Protein AF-A0A925R3S8-F1 (afdb_monomer_lite)

Secondary structure (DSSP, 8-state):
-----------SS-HHHHHHHHHHHHHH-SEEEEEEEEEE-TTS-EEEEEEEEEESSPTT-EEEEBPPPTTSSS----TT-EEEEEESSSS-BGGGEE-TT-HHHHHHHHHHHHT-

Foldseek 3Di:
DDDPPDDDPDDPDDLVVLLVVLVVLLVQFQFWFKWFFADADPQQKTKTAGCGGLHDDDHRDIDIAHEDDPVQPDQGDDHGAIWTFRHNDPPTYSSRTDHPPDSSVVSSVVNVVVVD

pLDDT: mean 83.12, std 15.67, range [36.72, 97.0]

Radius of gyration: 16.17 Å; chains: 1; bounding box: 36×30×52 Å

Sequence (116 aa):
MTLVHDGRACSCFPPEVRAKTAQDALASARLAVYGRVMEVDVNGKARLRVLESFKGPAVGATFDAQPGGGACETPSFSVSEEVLVLSFSEPATACDKHPPEHYLLEAFRLNAATVK

Structure (mmCIF, N/CA/C/O backbone):
data_AF-A0A925R3S8-F1
#
_entry.id   AF-A0A925R3S8-F1
#
loop_
_atom_site.group_PDB
_atom_site.id
_atom_site.type_symbol
_atom_site.label_atom_id
_atom_site.label_alt_id
_atom_site.label_comp_id
_atom_site.label_asym_id
_atom_site.label_entity_id
_atom_site.label_seq_id
_atom_site.pdbx_PDB_ins_code
_atom_site.Cartn_x
_atom_site.Cartn_y
_atom_site.Cartn_z
_atom_site.occupancy
_atom_site.B_iso_or_equiv
_atom_site.auth_seq_id
_atom_site.auth_comp_id
_atom_site.auth_asym_id
_atom_site.auth_atom_id
_atom_site.pdbx_PDB_model_num
ATOM 1 N N . MET A 1 1 ? 24.818 15.740 36.837 1.00 40.69 1 MET A N 1
ATOM 2 C CA . MET A 1 1 ? 23.657 15.558 35.942 1.00 40.69 1 MET A CA 1
ATOM 3 C C . MET A 1 1 ? 24.052 14.538 34.896 1.00 40.69 1 MET A C 1
ATOM 5 O O . MET A 1 1 ? 24.848 14.840 34.019 1.00 40.69 1 MET A O 1
ATOM 9 N N . THR A 1 2 ? 23.616 13.300 35.091 1.00 36.72 2 THR A N 1
ATOM 10 C CA . THR A 1 2 ? 24.012 12.155 34.270 1.00 36.72 2 THR A CA 1
ATOM 11 C C . THR A 1 2 ? 23.189 12.174 32.986 1.00 36.72 2 THR A C 1
ATOM 13 O O . THR A 1 2 ? 21.997 11.882 33.012 1.00 36.72 2 THR A O 1
ATOM 16 N N . LEU A 1 3 ? 23.809 12.582 31.877 1.00 44.34 3 LEU A N 1
ATOM 17 C CA . LEU A 1 3 ? 23.238 12.467 30.536 1.00 44.34 3 LEU A CA 1
ATOM 18 C C . LEU A 1 3 ? 23.251 10.990 30.138 1.00 44.34 3 LEU A C 1
ATOM 20 O O . LEU A 1 3 ? 24.296 10.444 29.778 1.00 44.34 3 LEU A O 1
ATOM 24 N N . VAL A 1 4 ? 22.088 10.351 30.243 1.00 44.94 4 VAL A N 1
ATOM 25 C CA . VAL A 1 4 ? 21.837 9.017 29.698 1.00 44.94 4 VAL A CA 1
ATOM 26 C C . VAL A 1 4 ? 21.924 9.123 28.175 1.00 44.94 4 VAL A C 1
ATOM 28 O O . VAL A 1 4 ? 21.002 9.600 27.520 1.00 44.94 4 VAL A O 1
ATOM 31 N N . HIS A 1 5 ? 23.069 8.730 27.622 1.00 45.75 5 HIS A N 1
ATOM 32 C CA . HIS A 1 5 ? 23.228 8.463 26.197 1.00 45.75 5 HIS A CA 1
ATOM 33 C C . HIS A 1 5 ? 22.710 7.046 25.940 1.00 45.75 5 HIS A C 1
ATOM 35 O O . HIS A 1 5 ? 23.455 6.076 26.064 1.00 45.75 5 HIS A O 1
ATOM 41 N N . ASP A 1 6 ? 21.415 6.931 25.644 1.00 44.97 6 ASP A N 1
ATOM 42 C CA . ASP A 1 6 ? 20.810 5.674 25.206 1.00 44.97 6 ASP A CA 1
ATOM 43 C C . ASP A 1 6 ? 21.092 5.466 23.711 1.00 44.97 6 ASP A C 1
ATOM 45 O O . ASP A 1 6 ? 20.671 6.238 22.844 1.00 44.97 6 ASP A O 1
ATOM 49 N N . GLY A 1 7 ? 21.884 4.437 23.421 1.00 42.53 7 GLY A N 1
ATOM 50 C CA . GLY A 1 7 ? 22.278 4.033 22.080 1.00 42.53 7 GLY A CA 1
ATOM 51 C C . GLY A 1 7 ? 21.120 3.456 21.266 1.00 42.53 7 GLY A C 1
ATOM 52 O O . GLY A 1 7 ? 20.982 2.241 21.158 1.00 42.53 7 GLY A O 1
ATOM 53 N N . ARG A 1 8 ? 20.357 4.322 20.591 1.00 42.94 8 ARG A N 1
ATOM 54 C CA . ARG A 1 8 ? 19.486 3.951 19.460 1.00 42.94 8 ARG A CA 1
ATOM 55 C C . ARG A 1 8 ? 19.772 4.806 18.230 1.00 42.94 8 ARG A C 1
ATOM 57 O O . ARG A 1 8 ? 18.948 5.585 17.759 1.00 42.94 8 ARG A O 1
ATOM 64 N N . ALA A 1 9 ? 20.947 4.605 17.647 1.00 51.66 9 ALA A N 1
ATOM 65 C CA . ALA A 1 9 ? 21.114 4.863 16.226 1.00 51.66 9 ALA A CA 1
ATOM 66 C C . ALA A 1 9 ? 20.290 3.818 15.457 1.00 51.66 9 ALA A C 1
ATOM 68 O O . ALA A 1 9 ? 20.727 2.684 15.352 1.00 51.66 9 ALA A O 1
ATOM 69 N N . CYS A 1 10 ? 19.089 4.175 14.991 1.00 46.84 10 CYS A N 1
ATOM 70 C CA . CYS A 1 10 ? 18.436 3.567 13.816 1.00 46.84 10 CYS A CA 1
ATOM 71 C C . CYS A 1 10 ? 17.135 4.300 13.469 1.00 46.84 10 CYS A C 1
ATOM 73 O O . CYS A 1 10 ? 16.071 3.704 13.321 1.00 46.84 10 CYS A O 1
ATOM 75 N N . SER A 1 11 ? 17.195 5.629 13.398 1.00 50.34 11 SER A N 1
ATOM 76 C CA . SER A 1 11 ? 16.090 6.481 12.972 1.00 50.34 11 SER A CA 1
ATOM 77 C C . SER A 1 11 ? 16.626 7.890 12.713 1.00 50.34 11 SER A C 1
ATOM 79 O O . SER A 1 11 ? 16.449 8.770 13.541 1.00 50.34 11 SER A O 1
ATOM 81 N N . CYS A 1 12 ? 17.313 8.119 11.586 1.00 60.38 12 CYS A N 1
ATOM 82 C CA . CYS A 1 12 ? 17.958 9.405 11.245 1.00 60.38 12 CYS A CA 1
ATOM 83 C C . CYS A 1 12 ? 17.008 10.619 11.126 1.00 60.38 12 CYS A C 1
ATOM 85 O O . CYS A 1 12 ? 17.437 11.695 10.728 1.00 60.38 12 CYS A O 1
ATOM 87 N N . PHE A 1 13 ? 15.728 10.460 11.466 1.00 63.81 13 PHE A N 1
ATOM 88 C CA . PHE A 1 13 ? 14.724 11.510 11.446 1.00 63.81 13 PHE A CA 1
ATOM 89 C C . PHE A 1 13 ? 13.956 11.520 12.770 1.00 63.81 13 PHE A C 1
ATOM 91 O O . PHE A 1 13 ? 13.430 10.463 13.143 1.00 63.81 13 PHE A O 1
ATOM 98 N N . PRO A 1 14 ? 13.842 12.682 13.442 1.00 78.50 14 PRO A N 1
ATOM 99 C CA . PRO A 1 14 ? 12.980 12.857 14.605 1.00 78.50 14 PRO A CA 1
ATOM 100 C C . PRO A 1 14 ? 11.540 12.403 14.316 1.00 78.50 14 PRO A C 1
ATOM 102 O O . PRO A 1 14 ? 11.078 12.528 13.175 1.00 78.50 14 PRO A O 1
ATOM 105 N N . PRO A 1 15 ? 10.800 11.911 15.326 1.00 77.12 15 PRO A N 1
ATOM 106 C CA . PRO A 1 15 ? 9.421 11.449 15.150 1.00 77.12 15 PRO A CA 1
ATOM 107 C C . PRO A 1 15 ? 8.504 12.541 14.583 1.00 77.12 15 PRO A C 1
ATOM 109 O O . PRO A 1 15 ? 7.660 12.260 13.736 1.00 77.12 15 PRO A O 1
ATOM 112 N N . GLU A 1 16 ? 8.732 13.796 14.965 1.00 80.19 16 GLU A N 1
ATOM 113 C CA . GLU A 1 16 ? 7.996 14.961 14.460 1.00 80.19 16 GLU A CA 1
ATOM 114 C C . GLU A 1 16 ? 8.186 15.149 12.949 1.00 80.19 16 GLU A C 1
ATOM 116 O O . GLU A 1 16 ? 7.230 15.410 12.217 1.00 80.19 16 GLU A O 1
ATOM 121 N N . VAL A 1 17 ? 9.413 14.949 12.453 1.00 84.12 17 VAL A N 1
ATOM 122 C CA . VAL A 1 17 ? 9.714 15.054 11.020 1.00 84.12 17 VAL A CA 1
ATOM 123 C C . VAL A 1 17 ? 9.051 13.913 10.255 1.00 84.12 17 VAL A C 1
ATOM 125 O O . VAL A 1 17 ? 8.489 14.145 9.193 1.00 84.12 17 VAL A O 1
ATOM 128 N N . ARG A 1 18 ? 9.026 12.698 10.813 1.00 83.75 18 ARG A N 1
ATOM 129 C CA . ARG A 1 18 ? 8.329 11.551 10.202 1.00 83.75 18 ARG A CA 1
ATOM 130 C C . ARG A 1 18 ? 6.833 11.779 10.095 1.00 83.75 18 ARG A C 1
ATOM 132 O O . ARG A 1 18 ? 6.258 11.494 9.050 1.00 83.75 18 ARG A O 1
ATOM 139 N N . ALA A 1 19 ? 6.219 12.299 11.157 1.00 83.69 19 ALA A N 1
ATOM 140 C CA . ALA A 1 19 ? 4.801 12.627 11.165 1.00 83.69 19 ALA A CA 1
ATOM 141 C C . ALA A 1 19 ? 4.484 13.663 10.081 1.00 83.69 19 ALA A C 1
ATOM 143 O O . ALA A 1 19 ? 3.561 13.456 9.293 1.00 83.69 19 ALA A O 1
ATOM 144 N N . LYS A 1 20 ? 5.308 14.714 9.966 1.00 85.94 20 LYS A N 1
ATOM 145 C CA . LYS A 1 20 ? 5.171 15.733 8.919 1.00 85.94 20 LYS A CA 1
ATOM 146 C C . LYS A 1 20 ? 5.361 15.158 7.512 1.00 85.94 20 LYS A C 1
ATOM 148 O O . LYS A 1 20 ? 4.533 15.422 6.649 1.00 85.94 20 LYS A O 1
ATOM 153 N N . THR A 1 21 ? 6.388 14.342 7.282 1.00 87.12 21 THR A N 1
ATOM 154 C CA . THR A 1 21 ? 6.604 13.663 5.992 1.00 87.12 21 THR A CA 1
ATOM 155 C C . THR A 1 21 ? 5.422 12.773 5.631 1.00 87.12 21 THR A C 1
ATOM 157 O O . THR A 1 21 ? 4.983 12.766 4.489 1.00 87.12 21 THR A O 1
ATOM 160 N N . ALA A 1 22 ? 4.866 12.050 6.600 1.00 88.12 22 ALA A N 1
ATOM 161 C CA . ALA A 1 22 ? 3.693 11.217 6.391 1.00 88.12 22 ALA A CA 1
ATOM 162 C C . ALA A 1 22 ? 2.439 12.050 6.065 1.00 88.12 22 ALA A C 1
ATOM 164 O O . ALA A 1 22 ? 1.660 11.666 5.199 1.00 88.12 22 ALA A O 1
ATOM 165 N N . GLN A 1 23 ? 2.254 13.210 6.700 1.00 89.38 23 GLN A N 1
ATOM 166 C CA . GLN A 1 23 ? 1.177 14.140 6.336 1.00 89.38 23 GLN A CA 1
ATOM 167 C C . GLN A 1 23 ? 1.339 14.646 4.899 1.00 89.38 23 GLN A C 1
ATOM 169 O O . GLN A 1 23 ? 0.376 14.633 4.136 1.00 89.38 23 GLN A O 1
ATOM 174 N N . ASP A 1 24 ? 2.552 15.043 4.517 1.00 90.38 24 ASP A N 1
ATOM 175 C CA . ASP A 1 24 ? 2.861 15.561 3.180 1.00 90.38 24 ASP A CA 1
ATOM 176 C C . ASP A 1 24 ? 2.692 14.481 2.096 1.00 90.38 24 ASP A C 1
ATOM 178 O O . ASP A 1 24 ? 2.049 14.693 1.062 1.00 90.38 24 ASP A O 1
ATOM 182 N N . ALA A 1 25 ? 3.156 13.264 2.392 1.00 89.75 25 ALA A N 1
ATOM 183 C CA . ALA A 1 25 ? 2.953 12.089 1.557 1.00 89.75 25 ALA A CA 1
ATOM 184 C C . ALA A 1 25 ? 1.463 11.760 1.401 1.00 89.75 25 ALA A C 1
ATOM 186 O O . ALA A 1 25 ? 1.012 11.530 0.287 1.00 89.75 25 ALA A O 1
ATOM 187 N N . LEU A 1 26 ? 0.663 11.788 2.474 1.00 90.88 26 LEU A N 1
ATOM 188 C CA . LEU A 1 26 ? -0.788 11.577 2.376 1.00 90.88 26 LEU A CA 1
ATOM 189 C C . LEU A 1 26 ? -1.488 12.684 1.586 1.00 90.88 26 LEU A C 1
ATOM 191 O O . LEU A 1 26 ? -2.436 12.405 0.849 1.00 90.88 26 LEU A O 1
ATOM 195 N N . ALA A 1 27 ? -1.049 13.935 1.723 1.00 90.25 27 ALA A N 1
ATOM 196 C CA . ALA A 1 27 ? -1.626 15.052 0.987 1.00 90.25 27 ALA A CA 1
ATOM 197 C C . ALA A 1 27 ? -1.437 14.868 -0.527 1.00 90.25 27 ALA A C 1
ATOM 199 O O . ALA A 1 27 ? -2.397 15.011 -1.289 1.00 90.25 27 ALA A O 1
ATOM 200 N N . SER A 1 28 ? -0.237 14.463 -0.942 1.00 89.81 28 SER A N 1
ATOM 201 C CA . SER A 1 28 ? 0.140 14.285 -2.349 1.00 89.81 28 SER A CA 1
ATOM 202 C C . SER A 1 28 ? -0.235 12.920 -2.943 1.00 89.81 28 SER A C 1
ATOM 204 O O . SER A 1 28 ? -0.472 12.829 -4.147 1.00 89.81 28 SER A O 1
ATOM 206 N N . ALA A 1 29 ? -0.343 11.865 -2.133 1.00 92.00 29 ALA A N 1
ATOM 207 C CA . ALA A 1 29 ? -0.667 10.521 -2.605 1.00 92.00 29 ALA A CA 1
ATOM 208 C C . ALA A 1 29 ? -2.072 10.436 -3.212 1.00 92.00 29 ALA A C 1
ATOM 210 O O . ALA A 1 29 ? -3.015 11.089 -2.760 1.00 92.00 29 ALA A O 1
ATOM 211 N N . ARG A 1 30 ? -2.236 9.569 -4.210 1.00 92.88 30 ARG A N 1
ATOM 212 C CA . ARG A 1 30 ? -3.547 9.150 -4.725 1.00 92.88 30 ARG A CA 1
ATOM 213 C C . ARG A 1 30 ? -4.118 8.006 -3.896 1.00 92.88 30 ARG A C 1
ATOM 215 O O . ARG A 1 30 ? -5.319 7.980 -3.639 1.00 92.88 30 ARG A O 1
ATOM 222 N N . LEU A 1 31 ? -3.242 7.118 -3.432 1.00 92.38 31 LEU A N 1
ATOM 223 C CA . LEU A 1 31 ? -3.574 5.923 -2.671 1.00 92.38 31 LEU A CA 1
ATOM 224 C C . LEU A 1 31 ? -2.572 5.736 -1.525 1.00 92.38 31 LEU A C 1
ATOM 226 O O . LEU A 1 31 ? -1.367 5.789 -1.748 1.00 92.38 31 LEU A O 1
ATOM 230 N N . ALA A 1 32 ? -3.072 5.487 -0.318 1.00 94.75 32 ALA A N 1
ATOM 231 C CA . ALA A 1 32 ? -2.289 5.114 0.855 1.00 94.75 32 ALA A CA 1
ATOM 232 C C . ALA A 1 32 ? -3.083 4.099 1.690 1.00 94.75 32 ALA A C 1
ATOM 234 O O . ALA A 1 32 ? -3.984 4.461 2.456 1.00 94.75 32 ALA A O 1
ATOM 235 N N . VAL A 1 33 ? -2.775 2.815 1.517 1.00 95.56 33 VAL A N 1
ATOM 236 C CA . VAL A 1 33 ? -3.494 1.706 2.160 1.00 95.56 33 VAL A CA 1
ATOM 237 C C . VAL A 1 33 ? -2.520 0.643 2.644 1.00 95.56 33 VAL A C 1
ATOM 239 O O . VAL A 1 33 ? -1.549 0.328 1.963 1.00 95.56 33 VAL A O 1
ATOM 242 N N . TYR A 1 34 ? -2.792 0.062 3.806 1.00 96.06 34 TYR A N 1
ATOM 243 C CA . TYR A 1 34 ? -2.133 -1.160 4.254 1.00 96.06 34 TYR A CA 1
ATOM 244 C C . TYR A 1 34 ? -3.022 -2.343 3.892 1.00 96.06 34 TYR A C 1
ATOM 246 O O . TYR A 1 34 ? -4.222 -2.344 4.183 1.00 96.06 34 TYR A O 1
ATOM 254 N N . GLY A 1 35 ? -2.464 -3.342 3.222 1.00 95.75 35 GLY A N 1
ATOM 255 C CA . GLY A 1 35 ? -3.242 -4.451 2.694 1.00 95.75 35 GLY A CA 1
ATOM 256 C C . GLY A 1 35 ? -2.463 -5.748 2.625 1.00 95.75 35 GLY A C 1
ATOM 257 O O . GLY A 1 35 ? -1.244 -5.772 2.768 1.00 95.75 35 GLY A O 1
ATOM 258 N N . ARG A 1 36 ? -3.193 -6.834 2.376 1.00 96.31 36 ARG A N 1
ATOM 259 C CA . ARG A 1 36 ? -2.624 -8.156 2.119 1.00 96.31 36 ARG A CA 1
ATOM 260 C C . ARG A 1 36 ? -2.843 -8.550 0.669 1.00 96.31 36 ARG A C 1
ATOM 262 O O . ARG A 1 36 ? -3.956 -8.420 0.156 1.00 96.31 36 ARG A O 1
ATOM 269 N N . VAL A 1 37 ? -1.810 -9.078 0.028 1.00 95.31 37 VAL A N 1
ATOM 270 C CA . VAL A 1 37 ? -1.904 -9.664 -1.310 1.00 95.31 37 VAL A CA 1
ATOM 271 C C . VAL A 1 37 ? -2.683 -10.974 -1.225 1.00 95.31 37 VAL A C 1
ATOM 273 O O . VAL A 1 37 ? -2.306 -11.896 -0.504 1.00 95.31 37 VAL A O 1
ATOM 276 N N . MET A 1 38 ? -3.791 -11.057 -1.950 1.00 95.94 38 MET A N 1
ATOM 277 C CA . MET A 1 38 ? -4.637 -12.249 -2.012 1.00 95.94 38 MET A CA 1
ATOM 278 C C . MET A 1 38 ? -4.206 -13.176 -3.137 1.00 95.94 38 MET A C 1
ATOM 280 O O . MET A 1 38 ? -4.136 -14.385 -2.950 1.00 95.94 38 MET A O 1
ATOM 284 N N . GLU A 1 39 ? -3.909 -12.600 -4.297 1.00 93.69 39 GLU A N 1
ATOM 285 C CA . GLU A 1 39 ? -3.610 -13.331 -5.521 1.00 93.69 39 GLU A CA 1
ATOM 286 C C . GLU A 1 39 ? -2.583 -12.537 -6.330 1.00 93.69 39 GLU A C 1
ATOM 288 O O . GLU A 1 39 ? -2.592 -11.303 -6.306 1.00 93.69 39 GLU A O 1
ATOM 293 N N . VAL A 1 40 ? -1.720 -13.242 -7.057 1.00 92.62 40 VAL A N 1
ATOM 294 C CA . VAL A 1 40 ? -0.809 -12.662 -8.049 1.00 92.62 40 VAL A CA 1
ATOM 295 C C . VAL A 1 40 ? -1.002 -13.445 -9.338 1.00 92.62 40 VAL A C 1
ATOM 297 O O . VAL A 1 40 ? -0.931 -14.674 -9.330 1.00 92.62 40 VAL A O 1
ATOM 300 N N . ASP A 1 41 ? -1.314 -12.746 -10.423 1.00 90.00 41 ASP A N 1
ATOM 301 C CA . ASP A 1 41 ? -1.551 -13.366 -11.721 1.00 90.00 41 ASP A CA 1
ATOM 302 C C . ASP A 1 41 ? -0.233 -13.688 -12.454 1.00 90.00 41 ASP A C 1
ATOM 304 O O . ASP A 1 41 ? 0.852 -13.266 -12.051 1.00 90.00 41 ASP A O 1
ATOM 308 N N . VAL A 1 42 ? -0.329 -14.419 -13.569 1.00 86.19 42 VAL A N 1
ATOM 309 C CA . VAL A 1 42 ? 0.821 -14.813 -14.404 1.00 86.19 42 VAL A CA 1
ATOM 310 C C . VAL A 1 42 ? 1.570 -13.625 -15.023 1.00 86.19 42 VAL A C 1
ATOM 312 O O . VAL A 1 42 ? 2.744 -13.756 -15.354 1.00 86.19 42 VAL A O 1
ATOM 315 N N . ASN A 1 43 ? 0.914 -12.470 -15.160 1.00 85.19 43 ASN A N 1
ATOM 316 C CA . ASN A 1 43 ? 1.499 -11.211 -15.621 1.00 85.19 43 ASN A CA 1
ATOM 317 C C . ASN A 1 43 ? 2.065 -10.357 -14.469 1.00 85.19 43 ASN A C 1
ATOM 319 O O . ASN A 1 43 ? 2.562 -9.25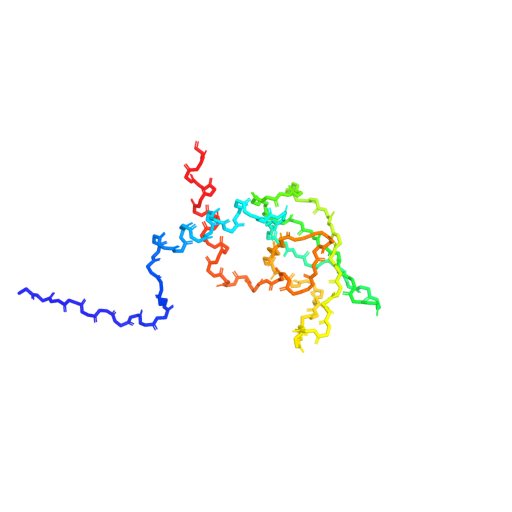8 -14.712 1.00 85.19 43 ASN A O 1
ATOM 323 N N . GLY A 1 44 ? 1.999 -10.829 -13.219 1.00 85.56 44 GLY A N 1
ATOM 324 C CA . GLY A 1 44 ? 2.526 -10.131 -12.044 1.00 85.56 44 GLY A CA 1
ATOM 325 C C . GLY A 1 44 ? 1.616 -9.037 -11.475 1.00 85.56 44 GLY A C 1
ATOM 326 O O . GLY A 1 44 ? 2.036 -8.306 -10.576 1.00 85.56 44 GLY A O 1
ATOM 327 N N . LYS A 1 45 ? 0.374 -8.916 -11.957 1.00 90.81 45 LYS A N 1
ATOM 328 C CA . LYS A 1 45 ? -0.666 -8.070 -11.365 1.00 90.81 45 LYS A CA 1
ATOM 329 C C . LYS A 1 45 ? -1.140 -8.720 -10.069 1.00 90.81 45 LYS A C 1
ATOM 331 O O . LYS A 1 45 ? -1.479 -9.903 -10.038 1.00 90.81 45 LYS A O 1
ATOM 336 N N . ALA A 1 46 ? -1.189 -7.945 -8.995 1.00 93.19 46 ALA A N 1
ATOM 337 C CA . ALA A 1 46 ? -1.612 -8.429 -7.690 1.00 93.19 46 ALA A CA 1
ATOM 338 C C . ALA A 1 46 ? -2.980 -7.890 -7.311 1.00 93.19 46 ALA A C 1
ATOM 340 O O . ALA A 1 46 ? -3.266 -6.710 -7.500 1.00 93.19 46 ALA A O 1
ATOM 341 N N . ARG A 1 47 ? -3.800 -8.743 -6.706 1.00 94.88 47 ARG A N 1
ATOM 342 C CA . ARG A 1 47 ? -5.037 -8.334 -6.052 1.00 94.88 47 ARG A CA 1
ATOM 343 C C . ARG A 1 47 ? -4.785 -8.183 -4.564 1.00 94.88 47 ARG A C 1
ATOM 345 O O . ARG A 1 47 ? -4.427 -9.151 -3.894 1.00 94.88 47 ARG A O 1
ATOM 352 N N . LEU A 1 48 ? -5.006 -6.986 -4.036 1.00 95.44 48 LEU A N 1
ATOM 353 C CA . LEU A 1 48 ? -4.812 -6.673 -2.626 1.00 95.44 48 LEU A CA 1
ATOM 354 C C . LEU A 1 48 ? -6.153 -6.464 -1.936 1.00 95.44 48 LEU A C 1
ATOM 356 O O . LEU A 1 48 ? -7.054 -5.836 -2.489 1.00 95.44 48 LEU A O 1
ATOM 360 N N . ARG A 1 49 ? -6.263 -6.956 -0.701 1.00 96.75 49 ARG A N 1
ATOM 361 C CA . ARG A 1 49 ? -7.361 -6.644 0.215 1.00 96.75 49 ARG A CA 1
ATOM 362 C C . ARG A 1 49 ? -6.897 -5.609 1.229 1.00 96.75 49 ARG A C 1
ATOM 364 O O . ARG A 1 49 ? -5.891 -5.817 1.906 1.00 96.75 49 ARG A O 1
ATOM 371 N N . VAL A 1 50 ? -7.648 -4.522 1.357 1.00 97.00 50 VAL A N 1
ATOM 372 C CA . VAL A 1 50 ? -7.348 -3.433 2.292 1.00 97.00 50 VAL A CA 1
ATOM 373 C C . VAL A 1 50 ? -7.617 -3.889 3.724 1.00 97.00 50 VAL A C 1
ATOM 375 O O . VAL A 1 50 ? -8.735 -4.289 4.055 1.00 97.00 50 VAL A O 1
ATOM 378 N N . LEU A 1 51 ? -6.593 -3.804 4.569 1.00 96.06 51 LEU A N 1
ATOM 379 C CA . LEU A 1 51 ? -6.664 -4.051 6.008 1.00 96.06 51 LEU A CA 1
ATOM 380 C C . LEU A 1 51 ? -6.803 -2.737 6.783 1.00 96.06 51 LEU A C 1
ATOM 382 O O . LEU A 1 51 ? -7.609 -2.652 7.704 1.00 96.06 51 LEU A O 1
ATOM 386 N N . GLU A 1 52 ? -6.082 -1.695 6.364 1.00 95.06 52 GLU A N 1
ATOM 387 C CA . GLU A 1 52 ? -6.227 -0.331 6.877 1.00 95.06 52 GLU A CA 1
ATOM 388 C C . GLU A 1 52 ? -6.217 0.665 5.717 1.00 95.06 52 GLU A C 1
ATOM 390 O O . GLU A 1 52 ? -5.443 0.531 4.767 1.00 95.06 52 GLU A O 1
ATOM 395 N N . SER A 1 53 ? -7.073 1.682 5.799 1.00 94.12 53 SER A N 1
ATOM 396 C CA . SER A 1 53 ? -7.166 2.732 4.787 1.00 94.12 53 SER A CA 1
ATOM 397 C C . SER A 1 53 ? -6.822 4.081 5.396 1.00 94.12 53 SER A C 1
ATOM 399 O O . SER A 1 53 ? -7.453 4.497 6.368 1.00 94.12 53 SER A O 1
ATOM 401 N N . PHE A 1 54 ? -5.830 4.756 4.816 1.00 92.62 54 PHE A N 1
ATOM 402 C CA . PHE A 1 54 ? -5.466 6.131 5.167 1.00 92.62 54 PHE A CA 1
ATOM 403 C C . PHE A 1 54 ? -5.934 7.107 4.085 1.00 92.62 54 PHE A C 1
ATOM 405 O O . PHE A 1 54 ? -6.378 8.211 4.391 1.00 92.62 54 PHE A O 1
ATOM 412 N N . LYS A 1 55 ? -5.870 6.687 2.815 1.00 92.19 55 LYS A N 1
ATOM 413 C CA . LYS A 1 55 ? -6.422 7.403 1.661 1.00 92.19 55 LYS A CA 1
ATOM 414 C C . LYS A 1 55 ? -6.739 6.417 0.537 1.00 92.19 55 LYS A C 1
ATOM 416 O O . LYS A 1 55 ? -5.843 5.720 0.070 1.00 92.19 55 LYS A O 1
ATOM 421 N N . GLY A 1 56 ? -7.989 6.377 0.080 1.00 89.69 56 GLY A N 1
ATOM 422 C CA . GLY A 1 56 ? -8.422 5.507 -1.019 1.00 89.69 56 GLY A CA 1
ATOM 423 C C . GLY A 1 56 ? -9.535 4.531 -0.613 1.00 89.69 56 GLY A C 1
ATOM 424 O O . GLY A 1 56 ? -10.419 4.925 0.150 1.00 89.69 56 GLY A O 1
ATOM 425 N N . PRO A 1 57 ? -9.544 3.286 -1.132 1.00 91.88 57 PRO A N 1
ATOM 426 C CA . PRO A 1 57 ? -10.619 2.325 -0.893 1.00 91.88 57 PRO A CA 1
ATOM 427 C C . PRO A 1 57 ? -10.827 2.021 0.594 1.00 91.88 57 PRO A C 1
ATOM 429 O O . PRO A 1 57 ? -9.880 2.020 1.381 1.00 91.88 57 PRO A O 1
ATOM 432 N N . ALA A 1 58 ? -12.072 1.742 0.980 1.00 93.75 58 ALA A N 1
ATOM 433 C CA . ALA A 1 58 ? -12.425 1.418 2.359 1.00 93.75 58 ALA A CA 1
ATOM 434 C C . ALA A 1 58 ? -11.787 0.099 2.836 1.00 93.75 58 ALA A C 1
ATOM 436 O O . ALA A 1 58 ? -11.440 -0.774 2.040 1.00 93.75 58 ALA A O 1
ATOM 437 N N . VAL A 1 59 ? -11.683 -0.069 4.158 1.00 95.56 59 VAL A N 1
ATOM 438 C CA . VAL A 1 59 ? -11.250 -1.335 4.771 1.00 95.56 59 VAL A CA 1
ATOM 439 C C . VAL A 1 59 ? -12.131 -2.489 4.285 1.00 95.56 59 VAL A C 1
ATOM 441 O O . VAL A 1 59 ? -13.353 -2.373 4.225 1.00 95.56 59 VAL A O 1
ATOM 444 N N . GLY A 1 60 ? -11.502 -3.606 3.924 1.00 94.75 60 GLY A N 1
ATOM 445 C CA . GLY A 1 60 ? -12.160 -4.784 3.364 1.00 94.75 60 GLY A CA 1
ATOM 446 C C . GLY A 1 60 ? -12.364 -4.747 1.848 1.00 94.75 60 GLY A C 1
ATOM 447 O O . GLY A 1 60 ? -12.610 -5.808 1.276 1.00 94.75 60 GLY A O 1
ATOM 448 N N . ALA A 1 61 ? -12.215 -3.588 1.196 1.00 96.69 61 ALA A N 1
ATOM 449 C CA . ALA A 1 61 ? -12.252 -3.494 -0.259 1.00 96.69 61 ALA A CA 1
ATOM 450 C C . ALA A 1 61 ? -11.049 -4.204 -0.895 1.00 96.69 61 ALA A C 1
ATOM 452 O O . ALA A 1 61 ? -9.995 -4.372 -0.274 1.00 96.69 61 ALA A O 1
ATOM 453 N N . THR A 1 62 ? -11.206 -4.596 -2.156 1.00 95.44 62 THR A N 1
ATOM 454 C CA . THR A 1 62 ? -10.128 -5.160 -2.968 1.00 95.44 62 THR A CA 1
ATOM 455 C C . THR A 1 62 ? -9.803 -4.244 -4.132 1.00 95.44 62 THR A C 1
ATOM 457 O O . THR A 1 62 ? -10.714 -3.694 -4.749 1.00 95.44 62 THR A O 1
ATOM 460 N N . PHE A 1 63 ? -8.525 -4.121 -4.464 1.00 94.00 63 PHE A N 1
ATOM 461 C CA . PHE A 1 63 ? -8.067 -3.407 -5.651 1.00 94.00 63 PHE A CA 1
ATOM 462 C C . PHE A 1 63 ? -6.910 -4.158 -6.300 1.00 94.00 63 PHE A C 1
ATOM 464 O O . PHE A 1 63 ? -6.289 -5.026 -5.682 1.00 94.00 63 PHE A O 1
ATOM 471 N N . ASP A 1 64 ? -6.632 -3.818 -7.552 1.00 93.56 64 ASP A N 1
ATOM 472 C CA . ASP A 1 64 ? -5.541 -4.422 -8.294 1.00 93.56 64 ASP A CA 1
ATOM 473 C C . ASP A 1 64 ? -4.337 -3.472 -8.390 1.00 93.56 64 ASP A C 1
ATOM 475 O O . ASP A 1 64 ? -4.498 -2.297 -8.723 1.00 93.56 64 ASP A O 1
ATOM 479 N N . ALA A 1 65 ? -3.132 -4.000 -8.181 1.00 91.44 65 ALA A N 1
ATOM 480 C CA . ALA A 1 65 ? -1.866 -3.321 -8.428 1.00 91.44 65 ALA A CA 1
ATOM 481 C C . ALA A 1 65 ? -1.134 -3.960 -9.613 1.00 91.44 65 ALA A C 1
ATOM 483 O O . ALA A 1 65 ? -1.124 -5.181 -9.775 1.00 91.44 65 ALA A O 1
ATOM 484 N N . GLN A 1 66 ? -0.525 -3.129 -10.451 1.00 91.69 66 GLN A N 1
ATOM 485 C CA . GLN A 1 66 ? 0.262 -3.568 -11.600 1.00 91.69 66 GLN A CA 1
ATOM 486 C C . GLN A 1 66 ? 1.652 -4.062 -11.166 1.00 91.69 66 GLN A C 1
ATOM 488 O O . GLN A 1 66 ? 2.156 -3.637 -10.119 1.00 91.69 66 GLN A O 1
ATOM 493 N N . PRO A 1 67 ? 2.312 -4.920 -11.961 1.00 86.50 67 PRO A N 1
ATOM 494 C CA . PRO A 1 67 ? 3.730 -5.205 -11.759 1.00 86.50 67 PRO A CA 1
ATOM 495 C C . PRO A 1 67 ? 4.566 -3.915 -11.836 1.00 86.50 67 PRO A C 1
ATOM 497 O O . PRO A 1 67 ? 4.166 -2.927 -12.457 1.00 86.50 67 PRO A O 1
ATOM 500 N N . GLY A 1 68 ? 5.733 -3.907 -11.189 1.00 79.56 68 GLY A N 1
ATOM 501 C CA . GLY A 1 68 ? 6.683 -2.801 -11.322 1.00 79.56 68 GLY A CA 1
ATOM 502 C C . GLY A 1 68 ? 7.291 -2.732 -12.726 1.00 79.56 68 GLY A C 1
ATOM 503 O O . GLY A 1 68 ? 7.421 -3.745 -13.410 1.00 79.56 68 GLY A O 1
ATOM 504 N N . GLY A 1 69 ? 7.665 -1.527 -13.163 1.00 73.69 69 GLY A N 1
ATOM 505 C CA . GLY A 1 69 ? 8.386 -1.315 -14.424 1.00 73.69 69 GLY A CA 1
ATOM 506 C C . GLY A 1 69 ? 9.901 -1.522 -14.295 1.00 73.69 69 GLY A C 1
ATOM 507 O O . GLY A 1 69 ? 10.430 -1.640 -13.195 1.00 73.69 69 GLY A O 1
ATOM 508 N N . GLY A 1 70 ? 10.624 -1.491 -15.421 1.00 61.50 70 GLY A N 1
ATOM 509 C CA . GLY A 1 70 ? 12.063 -1.806 -15.488 1.00 61.50 70 GLY A CA 1
ATOM 510 C C . GLY A 1 70 ? 13.017 -0.883 -14.711 1.00 61.50 70 GLY A C 1
ATOM 511 O O . GLY A 1 70 ? 14.178 -1.230 -14.546 1.00 61.50 70 GLY A O 1
ATOM 512 N N . ALA A 1 71 ? 12.548 0.265 -14.208 1.00 66.12 71 ALA A N 1
ATOM 513 C CA . ALA A 1 71 ? 13.318 1.130 -13.302 1.00 66.12 71 ALA A CA 1
ATOM 514 C C . ALA A 1 71 ? 13.285 0.653 -11.835 1.00 66.12 71 ALA A C 1
ATOM 516 O O . ALA A 1 71 ? 13.927 1.236 -10.966 1.00 66.12 71 ALA A O 1
ATOM 517 N N . CYS A 1 72 ? 12.503 -0.385 -11.558 1.00 70.62 72 CYS A N 1
ATOM 518 C CA . CYS A 1 72 ? 12.265 -0.926 -10.239 1.00 70.62 72 CYS A CA 1
ATOM 519 C C . CYS A 1 72 ? 12.947 -2.281 -10.155 1.00 70.62 72 CYS A C 1
ATOM 521 O O . CYS A 1 72 ? 12.455 -3.264 -10.703 1.00 70.62 72 CYS A O 1
ATOM 523 N N . GLU A 1 73 ? 14.103 -2.314 -9.499 1.00 56.97 73 GLU A N 1
ATOM 524 C CA . GLU A 1 73 ? 15.060 -3.407 -9.674 1.00 56.97 73 GLU A CA 1
ATOM 525 C C . GLU A 1 73 ? 14.526 -4.771 -9.204 1.00 56.97 73 GLU A C 1
ATOM 527 O O . GLU A 1 73 ? 14.984 -5.777 -9.724 1.00 56.97 73 GLU A O 1
ATOM 532 N N . THR A 1 74 ? 13.507 -4.824 -8.326 1.00 57.88 74 THR A N 1
ATOM 533 C CA . THR A 1 74 ? 12.808 -6.080 -7.951 1.00 57.88 74 THR A CA 1
ATOM 534 C C . THR A 1 74 ? 11.549 -5.880 -7.076 1.00 57.88 74 THR A C 1
ATOM 536 O O . THR A 1 74 ? 11.521 -6.323 -5.928 1.00 57.88 74 THR A O 1
ATOM 539 N N . PRO A 1 75 ? 10.453 -5.251 -7.531 1.00 65.75 75 PRO A N 1
ATOM 540 C CA . PRO A 1 75 ? 9.195 -5.369 -6.806 1.00 65.75 75 PRO A CA 1
ATOM 541 C C . PRO A 1 75 ? 8.269 -6.360 -7.514 1.00 65.75 75 PRO A C 1
ATOM 543 O O . PRO A 1 75 ? 7.587 -6.048 -8.489 1.00 65.75 75 PRO A O 1
ATOM 546 N N . SER A 1 76 ? 8.235 -7.582 -6.999 1.00 79.69 76 SER A N 1
ATOM 547 C CA . SER A 1 76 ? 7.171 -8.540 -7.284 1.00 79.69 76 SER A CA 1
ATOM 548 C C . SER A 1 76 ? 6.261 -8.645 -6.074 1.00 79.69 76 SER A C 1
ATOM 550 O O . SER A 1 76 ? 6.699 -8.461 -4.936 1.00 79.69 76 SER A O 1
ATOM 552 N N . PHE A 1 77 ? 4.987 -8.935 -6.309 1.00 88.06 77 PHE A N 1
ATOM 553 C CA . PHE A 1 77 ? 4.093 -9.289 -5.223 1.00 88.06 77 PHE A CA 1
ATOM 554 C C . PHE A 1 77 ? 4.228 -10.774 -4.872 1.00 88.06 77 PHE A C 1
ATOM 556 O O . PHE A 1 77 ? 4.458 -11.613 -5.740 1.00 88.06 77 PHE A O 1
ATOM 563 N N . SER A 1 78 ? 4.064 -11.095 -3.597 1.00 90.06 78 SER A N 1
ATOM 564 C CA . SER A 1 78 ? 4.029 -12.442 -3.046 1.00 90.06 78 SER A CA 1
ATOM 565 C C . SER A 1 78 ? 2.668 -12.684 -2.416 1.00 90.06 78 SER A C 1
ATOM 567 O O . SER A 1 78 ? 2.170 -11.874 -1.640 1.00 90.06 78 SER A O 1
ATOM 569 N N . VAL A 1 79 ? 2.045 -13.812 -2.741 1.00 93.25 79 VAL A N 1
ATOM 570 C CA . VAL A 1 79 ? 0.743 -14.171 -2.169 1.00 93.25 79 VAL A CA 1
ATOM 571 C C . VAL A 1 79 ? 0.837 -14.219 -0.643 1.00 93.25 79 VAL A C 1
ATOM 573 O O . VAL A 1 79 ? 1.785 -14.766 -0.086 1.00 93.25 79 VAL A O 1
ATOM 576 N N . SER A 1 80 ? -0.173 -13.673 0.032 1.00 93.19 80 SER A N 1
ATOM 577 C CA . SER A 1 80 ? -0.260 -13.517 1.490 1.00 93.19 80 SER A CA 1
ATOM 578 C C . SER A 1 80 ? 0.711 -12.523 2.129 1.00 93.19 80 SER A C 1
ATOM 580 O O . SER A 1 80 ? 0.644 -12.363 3.348 1.00 93.19 80 SER A O 1
ATOM 582 N N . GLU A 1 81 ? 1.560 -11.824 1.367 1.00 93.44 81 GLU A N 1
ATOM 583 C CA . GLU A 1 81 ? 2.372 -10.749 1.944 1.00 93.44 81 GLU A CA 1
ATOM 584 C C . GLU A 1 81 ? 1.485 -9.573 2.371 1.00 93.44 81 GLU A C 1
ATOM 586 O O . GLU A 1 81 ? 0.480 -9.261 1.723 1.00 93.44 81 GLU A O 1
ATOM 591 N N . GLU A 1 82 ? 1.872 -8.907 3.454 1.00 95.19 82 GLU A N 1
ATOM 592 C CA . GLU A 1 82 ? 1.255 -7.660 3.891 1.00 95.19 82 GLU A CA 1
ATOM 593 C C . GLU A 1 82 ? 2.172 -6.495 3.554 1.00 95.19 82 GLU A C 1
ATOM 595 O O . GLU A 1 82 ? 3.367 -6.532 3.843 1.00 95.19 82 GLU A O 1
ATOM 600 N N . VAL A 1 83 ? 1.612 -5.467 2.925 1.00 94.69 83 VAL A N 1
ATOM 601 C CA . VAL A 1 83 ? 2.369 -4.327 2.416 1.00 94.69 83 VAL A CA 1
ATOM 602 C C . VAL A 1 83 ? 1.594 -3.037 2.601 1.00 94.69 83 VAL A C 1
ATOM 604 O O . VAL A 1 83 ? 0.366 -2.984 2.486 1.00 94.69 83 VAL A O 1
ATOM 607 N N . LEU A 1 84 ? 2.340 -1.969 2.852 1.00 94.81 84 LEU A N 1
ATOM 608 C CA . LEU A 1 84 ? 1.843 -0.613 2.704 1.00 94.81 84 LEU A CA 1
ATOM 609 C C . LEU A 1 84 ? 1.975 -0.223 1.230 1.00 94.81 84 LEU A C 1
ATOM 611 O O . LEU A 1 84 ? 3.080 -0.209 0.704 1.00 94.81 84 LEU A O 1
ATOM 615 N N . VAL A 1 85 ? 0.871 0.117 0.575 1.00 94.12 85 VAL A N 1
ATOM 616 C CA . VAL A 1 85 ? 0.869 0.678 -0.779 1.00 94.12 85 VAL A CA 1
ATOM 617 C C . VAL A 1 85 ? 0.683 2.184 -0.676 1.00 94.12 85 VAL A C 1
ATOM 619 O O . VAL A 1 85 ? -0.368 2.649 -0.229 1.00 94.12 85 VAL A O 1
ATOM 622 N N . LEU A 1 86 ? 1.699 2.933 -1.095 1.00 94.31 86 LEU A N 1
ATOM 623 C CA . LEU A 1 86 ? 1.696 4.388 -1.173 1.00 94.31 86 LEU A CA 1
ATOM 624 C C . LEU A 1 86 ? 1.970 4.805 -2.616 1.00 94.31 86 LEU A C 1
ATOM 626 O O . LEU A 1 86 ? 3.117 4.836 -3.043 1.00 94.31 86 LEU A O 1
ATOM 630 N N . SER A 1 87 ? 0.916 5.137 -3.358 1.00 92.69 87 SER A N 1
ATOM 631 C CA . SER A 1 87 ? 1.036 5.520 -4.762 1.00 92.69 87 SER A CA 1
ATOM 632 C C . SER A 1 87 ? 0.619 6.967 -4.993 1.00 92.69 87 SER A C 1
ATOM 634 O O . SER A 1 87 ? -0.413 7.440 -4.504 1.00 92.69 87 SER A O 1
ATOM 636 N N . PHE A 1 88 ? 1.427 7.674 -5.777 1.00 90.31 88 PHE A N 1
ATOM 637 C CA . PHE A 1 88 ? 1.187 9.058 -6.195 1.00 90.31 88 PHE A CA 1
ATOM 638 C C . PHE A 1 88 ? 0.507 9.146 -7.567 1.00 90.31 88 PHE A C 1
ATOM 640 O O . PHE A 1 88 ? 0.109 10.229 -7.993 1.00 90.31 88 PHE A O 1
ATOM 647 N N . SER A 1 89 ? 0.355 8.011 -8.252 1.00 86.50 89 SER A N 1
ATOM 648 C CA . SER A 1 89 ? -0.251 7.891 -9.578 1.00 86.50 89 SER A CA 1
ATOM 649 C C . SER A 1 89 ? -1.252 6.737 -9.604 1.00 86.50 89 SER A C 1
ATOM 651 O O . SER A 1 89 ? -1.305 5.923 -8.689 1.00 86.50 89 SER A O 1
ATOM 653 N N . GLU A 1 90 ? -2.072 6.667 -10.648 1.00 81.50 90 GLU A N 1
ATOM 654 C CA . GLU A 1 90 ? -2.936 5.513 -10.901 1.00 81.50 90 GLU A CA 1
ATOM 655 C C . GLU A 1 90 ? -2.563 4.892 -12.257 1.00 81.50 90 GLU A C 1
ATOM 657 O O . GLU A 1 90 ? -2.337 5.642 -13.211 1.00 81.50 90 GLU A O 1
ATOM 662 N N . PRO A 1 91 ? -2.514 3.553 -12.381 1.00 85.81 91 PRO A N 1
ATOM 663 C CA . PRO A 1 91 ? -2.728 2.557 -11.325 1.00 85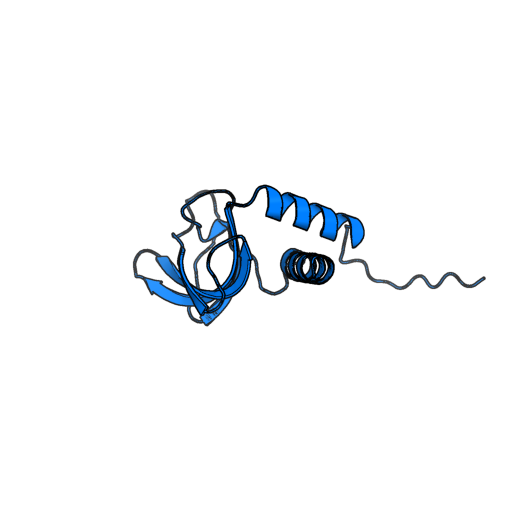.81 91 PRO A CA 1
ATOM 664 C C . PRO A 1 91 ? -1.524 2.421 -10.374 1.00 85.81 91 PRO A C 1
ATOM 666 O O . PRO A 1 91 ? -0.389 2.684 -10.764 1.00 85.81 91 PRO A O 1
ATOM 669 N N . ALA A 1 92 ? -1.772 1.952 -9.146 1.00 90.75 92 ALA A N 1
ATO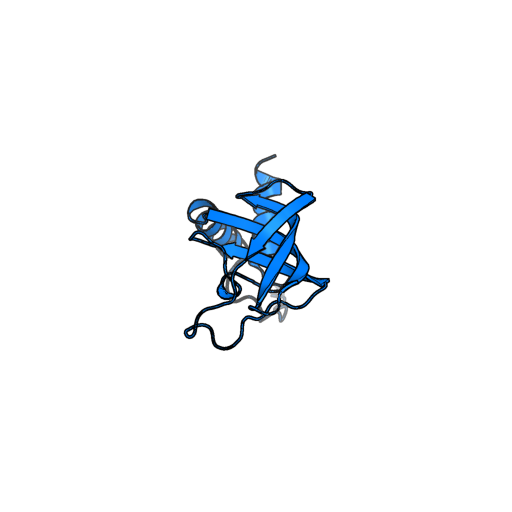M 670 C CA . ALA A 1 92 ? -0.703 1.582 -8.220 1.00 90.75 92 ALA A CA 1
ATOM 671 C C . ALA A 1 92 ? 0.111 0.403 -8.770 1.00 90.75 92 ALA A C 1
ATOM 673 O O . ALA A 1 92 ? -0.427 -0.488 -9.436 1.00 90.75 92 ALA A O 1
ATOM 674 N N . THR A 1 93 ? 1.400 0.384 -8.464 1.00 91.12 93 THR A N 1
ATOM 675 C CA . THR A 1 93 ? 2.364 -0.594 -8.966 1.00 91.12 93 THR A CA 1
ATOM 676 C C . THR A 1 93 ? 3.109 -1.267 -7.821 1.00 91.12 93 THR A C 1
ATOM 678 O O . THR A 1 93 ? 3.095 -0.804 -6.682 1.00 91.12 93 THR A O 1
ATOM 681 N N . ALA A 1 94 ? 3.826 -2.347 -8.116 1.00 88.44 94 ALA A N 1
ATOM 682 C CA . ALA A 1 94 ? 4.684 -2.988 -7.128 1.00 88.44 94 ALA A CA 1
ATOM 683 C C . ALA A 1 94 ? 5.797 -2.054 -6.599 1.00 88.44 94 ALA A C 1
ATOM 685 O O . ALA A 1 94 ? 6.270 -2.258 -5.486 1.00 88.44 94 ALA A O 1
ATOM 686 N N . CYS A 1 95 ? 6.183 -1.006 -7.338 1.00 88.94 95 CYS A N 1
ATOM 687 C CA . CYS A 1 95 ? 7.139 0.008 -6.870 1.00 88.94 95 CYS A CA 1
ATOM 688 C C . CYS A 1 95 ? 6.617 0.860 -5.715 1.00 88.94 95 CYS A C 1
ATOM 690 O O . CYS A 1 95 ? 7.404 1.398 -4.944 1.00 88.94 95 CYS A O 1
ATOM 692 N N . ASP A 1 96 ? 5.297 0.980 -5.607 1.00 90.00 96 ASP A N 1
ATOM 693 C CA . ASP A 1 96 ? 4.628 1.783 -4.587 1.00 90.00 96 ASP A CA 1
ATOM 694 C C . ASP A 1 96 ? 4.502 1.026 -3.253 1.00 90.00 96 ASP A C 1
ATOM 696 O O . ASP A 1 96 ? 3.901 1.526 -2.299 1.00 90.00 96 ASP A O 1
ATOM 700 N N . LYS A 1 97 ? 5.007 -0.215 -3.187 1.00 90.50 97 LYS A N 1
ATOM 701 C CA . LYS A 1 97 ? 4.899 -1.061 -2.001 1.00 90.50 97 LYS A CA 1
ATOM 702 C C . LYS A 1 97 ? 6.060 -0.823 -1.039 1.00 90.50 97 LYS A C 1
ATOM 704 O O . LYS A 1 97 ? 7.225 -0.759 -1.421 1.00 90.50 97 LYS A O 1
ATOM 709 N N . HIS A 1 98 ? 5.729 -0.799 0.240 1.00 91.06 98 HIS A N 1
ATOM 710 C CA . HIS A 1 98 ? 6.657 -0.725 1.354 1.00 91.06 98 HIS A CA 1
ATOM 711 C C . HIS A 1 98 ? 6.410 -1.903 2.309 1.00 91.06 98 HIS A C 1
ATOM 713 O O . HIS A 1 98 ? 5.262 -2.342 2.456 1.00 91.06 98 HIS A O 1
ATOM 719 N N . PRO A 1 99 ? 7.462 -2.413 2.976 1.00 89.44 99 PRO A N 1
ATOM 720 C CA . PRO A 1 99 ? 7.325 -3.498 3.943 1.00 89.44 99 PRO A CA 1
ATOM 721 C C . PRO A 1 99 ? 6.471 -3.075 5.153 1.00 89.44 99 PRO A C 1
ATOM 723 O O . PRO A 1 99 ? 6.346 -1.877 5.435 1.00 89.44 99 PRO A O 1
ATOM 726 N N . PR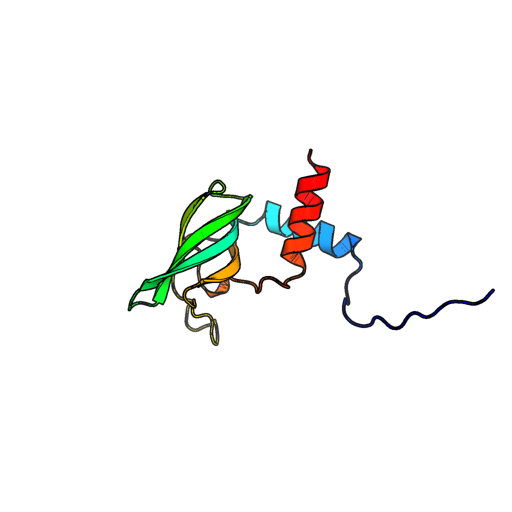O A 1 100 ? 5.905 -4.032 5.908 1.00 88.06 100 PRO A N 1
ATOM 727 C CA . PRO A 1 100 ? 5.042 -3.739 7.056 1.00 88.06 100 PRO A CA 1
ATOM 728 C C . PRO A 1 100 ? 5.782 -3.025 8.200 1.00 88.06 100 PRO A C 1
ATOM 730 O O . PRO A 1 100 ? 5.161 -2.330 8.999 1.00 88.06 100 PRO A O 1
ATOM 733 N N . GLU A 1 101 ? 7.110 -3.137 8.262 1.00 86.69 101 GLU A N 1
ATOM 734 C CA . GLU A 1 101 ? 7.967 -2.421 9.218 1.00 86.69 101 GLU A CA 1
ATOM 735 C C . GLU A 1 101 ? 8.358 -0.996 8.776 1.00 86.69 101 GLU A C 1
ATOM 737 O O . GLU A 1 101 ? 9.135 -0.317 9.451 1.00 86.69 101 GLU A O 1
ATOM 742 N N . HIS A 1 102 ? 7.840 -0.513 7.641 1.00 88.69 102 HIS A N 1
ATOM 743 C CA . HIS A 1 102 ? 8.180 0.813 7.137 1.00 88.69 102 HIS A CA 1
ATOM 744 C C . HIS A 1 102 ? 7.629 1.924 8.044 1.00 88.69 102 HIS A C 1
ATOM 746 O O . HIS A 1 102 ? 6.437 1.965 8.352 1.00 88.69 102 HIS A O 1
ATOM 752 N N . TYR A 1 103 ? 8.478 2.893 8.408 1.00 86.50 103 TYR A N 1
ATOM 753 C CA . TYR A 1 103 ? 8.139 3.959 9.366 1.00 86.50 103 TYR A CA 1
ATOM 754 C C . TYR A 1 103 ? 6.898 4.785 8.978 1.00 86.50 103 TYR A C 1
ATOM 756 O O . TYR A 1 103 ? 6.224 5.334 9.849 1.00 86.50 103 TYR A O 1
ATOM 764 N N . LEU A 1 104 ? 6.592 4.886 7.677 1.00 88.81 104 LEU A N 1
ATOM 765 C CA . LEU A 1 104 ? 5.406 5.603 7.197 1.00 88.81 104 LEU A CA 1
ATOM 766 C C . LEU A 1 104 ? 4.103 4.964 7.681 1.00 88.81 104 LEU A C 1
ATOM 768 O O . LEU A 1 104 ? 3.152 5.696 7.916 1.00 88.81 104 LEU A O 1
ATOM 772 N N . LEU A 1 105 ? 4.052 3.641 7.876 1.00 90.81 105 LEU A N 1
ATOM 773 C CA . LEU A 1 105 ? 2.840 2.973 8.349 1.00 90.81 105 LEU A CA 1
ATOM 774 C C . LEU A 1 105 ? 2.469 3.442 9.760 1.00 90.81 105 LEU A C 1
ATOM 776 O O . LEU A 1 105 ? 1.334 3.846 10.011 1.00 90.81 105 LEU A O 1
ATOM 780 N N . GLU A 1 106 ? 3.441 3.444 10.673 1.00 89.31 106 GLU A N 1
ATOM 781 C CA . GLU A 1 106 ? 3.244 3.956 12.031 1.00 89.31 106 GLU A CA 1
ATOM 782 C C . GLU A 1 106 ? 2.905 5.452 12.011 1.00 89.31 106 GLU A C 1
ATOM 784 O O . GLU A 1 106 ? 1.952 5.880 12.660 1.00 89.31 106 GLU A O 1
ATOM 789 N N . ALA A 1 107 ? 3.610 6.242 11.197 1.00 88.69 107 ALA A N 1
ATOM 790 C CA . ALA A 1 107 ? 3.340 7.670 11.068 1.00 88.69 107 ALA A CA 1
ATOM 791 C C . ALA A 1 107 ? 1.928 7.964 10.515 1.00 88.69 107 ALA A C 1
ATOM 793 O O . ALA A 1 107 ? 1.262 8.883 10.992 1.00 88.69 107 ALA A O 1
ATOM 794 N N . PHE A 1 108 ? 1.422 7.172 9.563 1.00 91.06 108 PHE A N 1
ATOM 795 C CA . PHE A 1 108 ? 0.044 7.285 9.074 1.00 91.06 108 PHE A CA 1
ATOM 796 C C . PHE A 1 108 ? -0.980 6.945 10.159 1.00 91.06 108 PHE A C 1
ATOM 798 O O . PHE A 1 108 ? -1.951 7.685 10.326 1.00 91.06 108 PHE A O 1
ATOM 805 N N . ARG A 1 109 ? -0.751 5.884 10.943 1.00 91.50 109 ARG A N 1
ATOM 806 C CA . ARG A 1 109 ? -1.613 5.523 12.082 1.00 91.50 109 ARG A CA 1
ATOM 807 C C . ARG A 1 109 ? -1.653 6.626 13.144 1.00 91.50 109 ARG A C 1
ATOM 809 O O . ARG A 1 109 ? -2.733 6.964 13.623 1.00 91.50 109 ARG A O 1
ATOM 816 N N . LEU A 1 110 ? -0.508 7.231 13.467 1.00 86.81 110 LEU A N 1
ATOM 817 C CA . LEU A 1 110 ? -0.418 8.354 14.409 1.00 86.81 110 LEU A CA 1
ATOM 818 C C . LEU A 1 110 ? -1.170 9.596 13.906 1.00 86.81 110 LEU A C 1
ATOM 820 O O . LEU A 1 110 ? -1.906 10.230 14.667 1.00 86.81 110 LEU A O 1
ATOM 824 N N . ASN A 1 111 ? -1.051 9.910 12.613 1.00 84.19 111 ASN A N 1
ATOM 825 C CA . ASN A 1 111 ? -1.809 10.999 11.996 1.00 84.19 111 ASN A CA 1
ATOM 826 C C . ASN A 1 111 ? -3.320 10.727 12.045 1.00 84.19 111 ASN A C 1
ATOM 828 O O . ASN A 1 111 ? -4.083 11.600 12.447 1.00 84.19 111 ASN A O 1
ATOM 832 N N . ALA A 1 112 ? -3.756 9.508 11.714 1.00 82.81 112 ALA A N 1
ATOM 833 C CA . ALA A 1 112 ? -5.167 9.125 11.765 1.00 82.81 112 ALA A CA 1
ATOM 834 C C . ALA A 1 112 ? -5.750 9.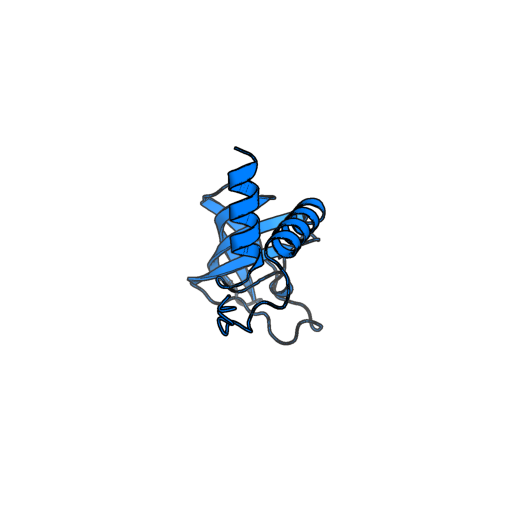164 13.191 1.00 82.81 112 ALA A C 1
ATOM 836 O O . ALA A 1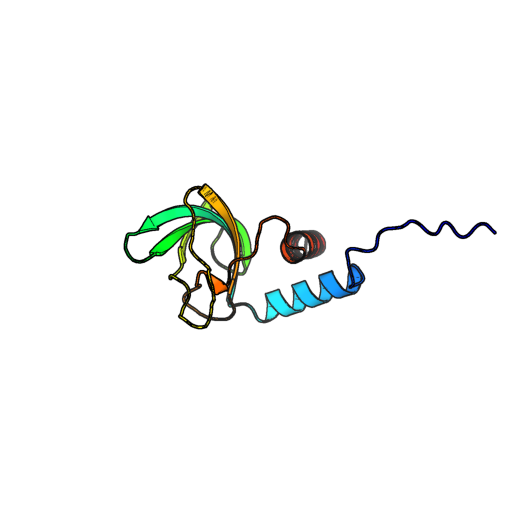 112 ? -6.924 9.489 13.363 1.00 82.81 112 ALA A O 1
ATOM 837 N N . ALA A 1 113 ? -4.942 8.867 14.213 1.00 80.38 113 ALA A N 1
ATOM 838 C CA . ALA A 1 113 ? -5.348 8.963 15.615 1.00 80.38 113 ALA A CA 1
ATOM 839 C C . ALA A 1 113 ? -5.516 10.415 16.095 1.00 80.38 113 ALA A C 1
ATOM 841 O O . ALA A 1 113 ? -6.355 10.671 16.949 1.00 80.38 113 ALA A O 1
ATOM 842 N N . THR A 1 114 ? -4.751 11.355 15.534 1.00 69.81 114 THR A N 1
ATOM 843 C CA . THR A 1 114 ? -4.808 12.786 15.895 1.00 69.81 114 THR A CA 1
ATOM 844 C C . THR A 1 114 ? -6.007 13.516 15.272 1.00 69.81 114 THR A C 1
ATOM 846 O O . THR A 1 114 ? -6.402 14.572 15.753 1.00 69.81 114 THR A O 1
ATOM 849 N N . VAL A 1 115 ? -6.582 12.980 14.190 1.00 60.16 115 VAL A N 1
ATOM 850 C CA . VAL A 1 115 ? -7.704 13.598 13.450 1.00 60.16 115 VAL A CA 1
ATOM 851 C C . VAL A 1 115 ? -9.083 13.164 13.990 1.00 60.16 115 VAL A C 1
ATOM 853 O O . VAL A 1 115 ? -10.104 13.683 13.544 1.00 60.16 115 VAL A O 1
ATOM 856 N N . LYS A 1 116 ? -9.131 12.228 14.948 1.00 49.81 116 LYS A N 1
ATOM 857 C CA . LYS A 1 116 ? -10.361 11.837 15.660 1.00 49.81 116 LYS A CA 1
ATOM 858 C C . LYS A 1 116 ? -10.664 12.769 16.824 1.00 49.81 116 LYS A C 1
ATOM 860 O O . LYS A 1 116 ? -11.871 13.029 17.021 1.00 49.81 116 LYS A O 1
#